Protein AF-A0A5M3XEW8-F1 (afdb_monomer)

pLDDT: mean 83.85, std 16.36, range [4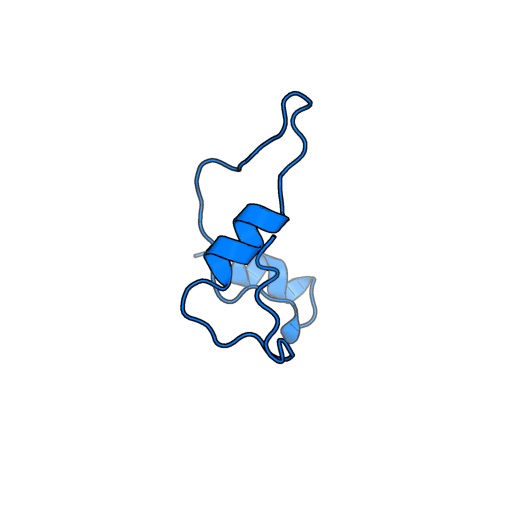3.97, 97.12]

Mean predicted aligned error: 8.42 Å

InterPro domains:
  IPR045851 AMP-binding enzyme domain superfamily [G3DSA:3.30.300.30] (1-53)

Secondary structure (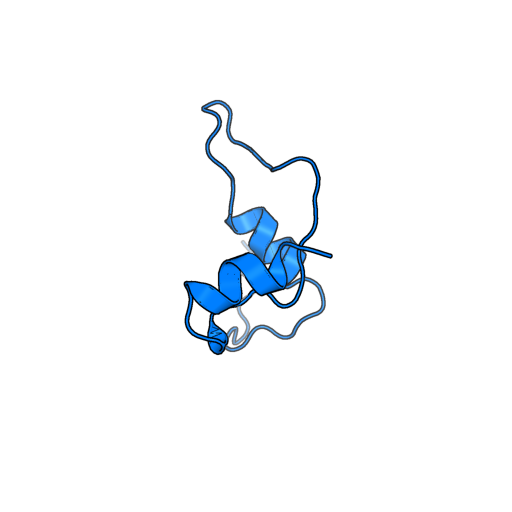DSSP, 8-state):
--HHHHHHTTS-GGGS-S----SPPPB-TT--B-HHHHHHHHTTTS--TT--------

Sequence (58 aa):
MRRRQHVRGRLAAFKVPDRVEFGALPKTASGKIRTFELRAAAWAGHERIGMVGGQRTD

Organism: NCBI:txid90975

Nearest PDB structures (foldseek):
  9fmd-assembly1_R  TM=2.754E-01  e=6.301E+00  Homo sapiens
  6qdv-assembly1_K  TM=2.762E-01  e=7.812E+00  Homo sapiens

Str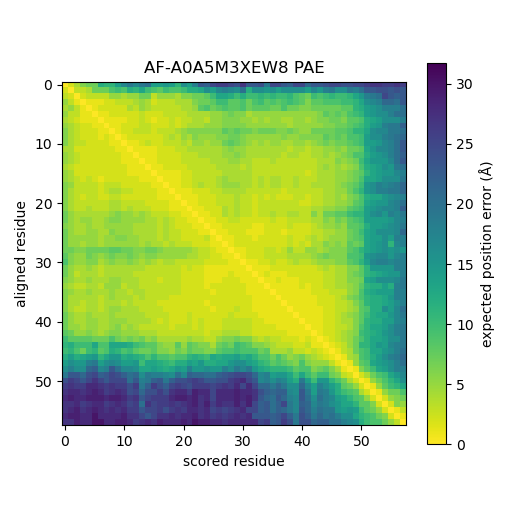ucture (mmCIF, N/CA/C/O backbone):
data_AF-A0A5M3XEW8-F1
#
_entry.id   AF-A0A5M3XEW8-F1
#
loop_
_atom_site.group_PDB
_atom_site.id
_atom_site.type_symbol
_atom_site.label_atom_id
_atom_site.label_alt_id
_atom_site.label_comp_id
_atom_site.label_asym_id
_atom_site.label_entity_id
_atom_site.label_seq_id
_atom_site.pdbx_PDB_ins_code
_atom_site.Cartn_x
_atom_site.Cartn_y
_atom_site.Cartn_z
_atom_site.occupancy
_atom_site.B_iso_or_equiv
_atom_site.auth_seq_id
_atom_site.auth_comp_id
_atom_site.auth_asym_id
_atom_site.auth_atom_id
_atom_site.pdbx_PDB_model_num
ATOM 1 N N . MET A 1 1 ? -9.866 -18.081 -12.458 1.00 55.78 1 MET A N 1
ATOM 2 C CA . MET A 1 1 ? -8.945 -17.042 -12.985 1.00 55.78 1 MET A CA 1
ATOM 3 C C . MET A 1 1 ? -9.680 -16.036 -13.896 1.00 55.78 1 MET A C 1
ATOM 5 O O . MET A 1 1 ? -9.512 -16.082 -15.102 1.00 55.78 1 MET A O 1
ATOM 9 N N . ARG A 1 2 ? -10.511 -15.119 -13.361 1.00 74.25 2 ARG A N 1
ATOM 10 C CA . ARG A 1 2 ? -11.327 -14.177 -14.183 1.00 74.25 2 ARG A CA 1
ATOM 11 C C . ARG A 1 2 ? -10.963 -12.689 -14.022 1.00 74.25 2 ARG A C 1
ATOM 13 O O . ARG A 1 2 ? -11.379 -11.856 -14.818 1.00 74.25 2 ARG A O 1
ATOM 20 N N . ARG A 1 3 ? -10.164 -12.344 -13.002 1.00 79.31 3 ARG A N 1
ATOM 21 C CA . ARG A 1 3 ? -9.874 -10.951 -12.607 1.00 79.31 3 ARG A CA 1
ATOM 22 C C . ARG A 1 3 ? -8.909 -10.228 -13.554 1.00 79.31 3 ARG A C 1
ATOM 24 O O . ARG A 1 3 ? -9.152 -9.078 -13.893 1.00 79.31 3 ARG A O 1
ATOM 31 N N . ARG A 1 4 ? -7.867 -10.906 -14.050 1.00 84.19 4 ARG A N 1
ATOM 32 C CA . ARG A 1 4 ? -6.878 -10.304 -14.967 1.00 84.19 4 ARG A CA 1
ATOM 33 C C . ARG A 1 4 ? -7.486 -9.919 -16.321 1.00 84.19 4 ARG A C 1
ATOM 35 O O . ARG A 1 4 ? -7.210 -8.839 -16.826 1.00 84.19 4 ARG A O 1
ATOM 42 N N . GLN A 1 5 ? -8.353 -10.763 -16.882 1.00 88.25 5 GLN A N 1
ATOM 43 C CA . GLN A 1 5 ? -9.076 -10.451 -18.123 1.00 88.25 5 GLN A CA 1
ATOM 44 C C . GLN A 1 5 ? -10.016 -9.249 -17.937 1.00 88.25 5 GLN A C 1
ATOM 46 O O . GLN A 1 5 ? -10.047 -8.358 -18.779 1.00 88.25 5 GLN A O 1
ATOM 51 N N . HIS A 1 6 ? -10.717 -9.192 -16.800 1.00 91.19 6 HIS A N 1
ATOM 52 C CA . HIS A 1 6 ? -11.642 -8.108 -16.466 1.00 91.19 6 HIS A CA 1
ATOM 53 C C . HIS A 1 6 ? -10.974 -6.727 -16.443 1.00 91.19 6 HIS A C 1
ATOM 55 O O . HIS A 1 6 ? -11.561 -5.756 -16.913 1.00 91.19 6 HIS A O 1
ATOM 61 N N . VAL A 1 7 ? -9.745 -6.634 -15.922 1.00 94.25 7 VAL A N 1
ATOM 62 C CA . VAL A 1 7 ? -9.006 -5.362 -15.879 1.00 94.25 7 VAL A CA 1
ATOM 63 C C . VAL A 1 7 ? -8.298 -5.037 -17.194 1.00 94.25 7 VAL A C 1
ATOM 65 O O . VAL A 1 7 ? -8.227 -3.867 -17.553 1.00 94.25 7 VAL A O 1
ATOM 68 N N . ARG A 1 8 ? -7.833 -6.035 -17.961 1.00 91.31 8 ARG A N 1
ATOM 69 C CA . ARG A 1 8 ? -7.135 -5.811 -19.245 1.00 91.31 8 ARG A CA 1
ATOM 70 C C . ARG A 1 8 ? -8.002 -5.158 -20.323 1.00 91.31 8 ARG A C 1
ATOM 72 O O . ARG A 1 8 ? -7.457 -4.488 -21.185 1.00 91.31 8 ARG A O 1
ATOM 79 N N . GLY A 1 9 ? -9.322 -5.334 -20.273 1.00 93.00 9 GLY A N 1
ATOM 80 C CA . GLY A 1 9 ? -10.244 -4.646 -21.185 1.00 93.00 9 GLY A CA 1
ATOM 81 C C . GLY A 1 9 ? -10.562 -3.198 -20.792 1.00 93.00 9 GLY A C 1
ATOM 82 O O . GLY A 1 9 ? -11.294 -2.534 -21.514 1.00 93.00 9 GLY A O 1
ATOM 83 N N . ARG A 1 10 ? -10.078 -2.718 -19.635 1.00 93.75 10 ARG A N 1
ATOM 84 C CA . ARG A 1 10 ? -10.447 -1.403 -19.067 1.00 93.75 10 ARG A CA 1
ATOM 85 C C . ARG A 1 10 ? -9.264 -0.538 -18.655 1.00 93.75 10 ARG A C 1
ATOM 87 O O . ARG A 1 10 ? -9.407 0.673 -18.539 1.00 93.75 10 ARG A O 1
ATOM 94 N N . LEU A 1 11 ? -8.117 -1.151 -18.389 1.00 94.50 11 LEU A N 1
ATOM 95 C CA . LEU A 1 11 ? -6.900 -0.483 -17.955 1.00 94.50 11 LEU A CA 1
ATOM 96 C C . LEU A 1 11 ? -5.787 -0.721 -18.969 1.00 94.50 11 LEU A C 1
ATOM 98 O O . LEU A 1 11 ? -5.704 -1.785 -19.583 1.00 94.50 11 LEU A O 1
ATOM 102 N N . ALA A 1 12 ? -4.885 0.254 -19.079 1.00 95.44 12 ALA A N 1
ATOM 103 C CA . ALA A 1 12 ? -3.624 0.066 -19.782 1.00 95.44 12 ALA A CA 1
ATOM 104 C C . ALA A 1 12 ? -2.840 -1.108 -19.174 1.00 95.44 12 ALA A C 1
ATOM 106 O O . ALA A 1 12 ? -2.876 -1.325 -17.959 1.00 95.44 12 ALA A O 1
ATOM 107 N N . ALA A 1 13 ? -2.102 -1.843 -20.010 1.00 91.25 13 ALA A N 1
ATOM 108 C CA . ALA A 1 13 ? -1.450 -3.090 -19.609 1.00 91.25 13 ALA A CA 1
ATOM 109 C C . ALA A 1 13 ? -0.512 -2.931 -18.397 1.00 91.25 13 ALA A C 1
ATOM 111 O O . ALA A 1 13 ? -0.505 -3.799 -17.531 1.00 91.25 13 ALA A O 1
ATOM 112 N N . PHE A 1 14 ? 0.201 -1.804 -18.288 1.00 92.81 14 PHE A N 1
ATOM 113 C CA . PHE A 1 14 ? 1.120 -1.518 -17.177 1.00 92.81 14 PHE A CA 1
ATOM 114 C C . PHE A 1 14 ? 0.425 -1.248 -15.828 1.00 92.81 14 PHE A C 1
ATOM 116 O O . PHE A 1 14 ? 1.083 -1.223 -14.796 1.00 92.81 14 PHE A O 1
ATOM 123 N N . LYS A 1 15 ? -0.897 -1.020 -15.816 1.00 93.31 15 LYS A N 1
ATOM 124 C CA . LYS A 1 15 ? -1.695 -0.824 -14.588 1.00 93.31 15 LYS A CA 1
ATOM 125 C C . LYS A 1 15 ? -2.346 -2.114 -14.094 1.00 93.31 15 LYS A C 1
ATOM 127 O O . LYS A 1 15 ? -3.058 -2.102 -13.091 1.00 93.31 15 LYS A O 1
ATOM 132 N N . VAL A 1 16 ? -2.186 -3.211 -14.829 1.00 94.81 16 VAL A N 1
ATOM 133 C CA . VAL A 1 16 ? -2.763 -4.500 -14.456 1.00 94.81 16 VAL A CA 1
ATOM 134 C C . VAL A 1 16 ? -1.968 -5.052 -13.272 1.00 94.81 16 VAL A C 1
ATOM 136 O O . VAL A 1 16 ? -0.759 -5.194 -13.404 1.00 94.81 16 VAL A O 1
ATOM 139 N N . PRO A 1 17 ? -2.612 -5.390 -12.139 1.00 92.19 17 PRO A N 1
ATOM 140 C CA . PRO A 1 17 ? -1.897 -5.944 -10.995 1.00 92.19 17 PRO A CA 1
ATOM 141 C C . PRO A 1 17 ? -1.235 -7.282 -11.337 1.00 92.19 17 PRO A C 1
ATOM 143 O O . PRO A 1 17 ? -1.889 -8.164 -11.907 1.00 92.19 17 PRO A O 1
ATOM 146 N N . ASP A 1 18 ? 0.021 -7.455 -10.928 1.00 88.88 18 ASP A N 1
ATOM 147 C CA . ASP A 1 18 ? 0.756 -8.715 -11.091 1.00 88.88 18 ASP A CA 1
ATOM 148 C C . ASP A 1 18 ? 0.269 -9.798 -10.122 1.00 88.88 18 ASP A C 1
ATOM 150 O O . ASP A 1 18 ? 0.180 -10.976 -10.474 1.00 88.88 18 ASP A O 1
ATOM 154 N N . ARG A 1 19 ? -0.124 -9.394 -8.908 1.00 89.44 19 ARG A N 1
ATOM 155 C CA . ARG A 1 19 ? -0.614 -10.278 -7.845 1.00 89.44 19 ARG A CA 1
ATOM 156 C C . ARG A 1 19 ? -1.867 -9.699 -7.196 1.00 89.44 19 ARG A C 1
ATOM 158 O O . ARG A 1 19 ? -2.000 -8.487 -7.052 1.00 89.44 19 ARG A O 1
ATOM 165 N N . VAL A 1 20 ? -2.797 -10.572 -6.806 1.00 90.12 20 VAL A N 1
ATOM 166 C CA . VAL A 1 20 ? -4.009 -10.190 -6.069 1.00 90.12 20 VAL A CA 1
ATOM 167 C C . VAL A 1 20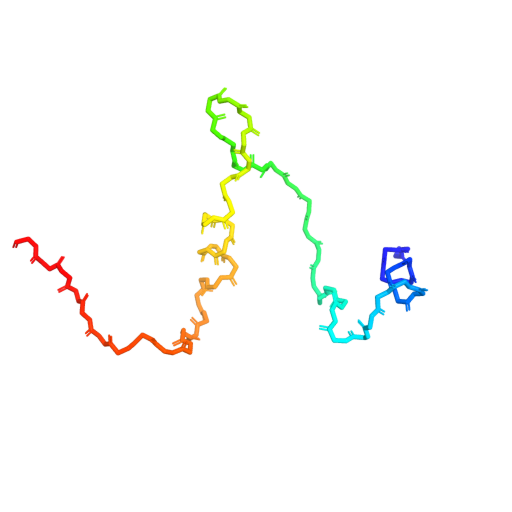 ? -4.221 -11.157 -4.916 1.00 90.12 20 VAL A C 1
ATOM 169 O O . VAL A 1 20 ? -4.435 -12.348 -5.137 1.00 90.12 20 VAL A O 1
ATOM 172 N N . GLU A 1 21 ? -4.219 -10.628 -3.700 1.00 90.44 21 GLU A N 1
ATOM 173 C CA . GLU A 1 21 ? -4.452 -11.377 -2.468 1.00 90.44 21 GLU A CA 1
ATOM 174 C C . GLU A 1 21 ? -5.791 -10.980 -1.850 1.00 90.44 21 GLU A C 1
ATOM 176 O O . GLU A 1 21 ? -6.218 -9.829 -1.948 1.00 90.44 21 GLU A O 1
ATOM 181 N N . PHE A 1 22 ? -6.459 -11.939 -1.214 1.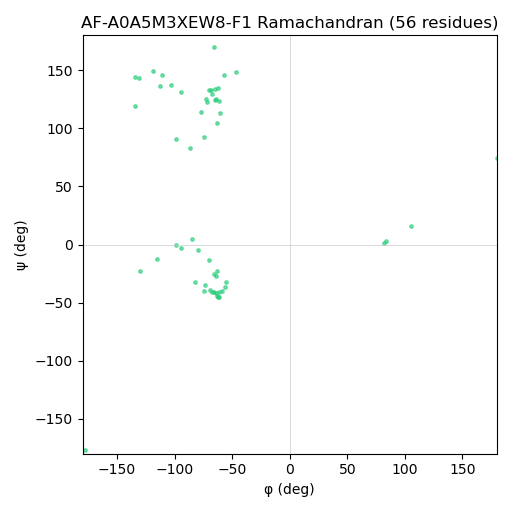00 91.69 22 PHE A N 1
ATOM 182 C CA . PHE A 1 22 ? -7.635 -11.674 -0.398 1.00 91.69 22 PHE A CA 1
ATOM 183 C C . PHE A 1 22 ? -7.308 -11.960 1.057 1.00 91.69 22 PHE A C 1
ATOM 185 O O . PHE A 1 22 ? -6.707 -12.982 1.372 1.00 91.69 22 PHE A O 1
ATOM 192 N N . GLY A 1 23 ? -7.739 -11.064 1.931 1.00 91.75 23 GLY A N 1
ATOM 193 C CA . GLY A 1 23 ? -7.518 -11.165 3.360 1.00 91.75 23 GLY A CA 1
ATOM 194 C C . GLY A 1 23 ? -8.177 -10.001 4.084 1.00 91.75 23 GLY A C 1
ATOM 195 O O . GLY A 1 23 ? -8.845 -9.161 3.470 1.00 91.75 23 GLY A O 1
ATOM 196 N N . ALA A 1 24 ? -7.986 -9.957 5.398 1.00 93.81 24 ALA A N 1
ATOM 197 C CA . ALA A 1 24 ? -8.430 -8.831 6.199 1.00 93.81 24 ALA A CA 1
ATOM 198 C C . ALA A 1 24 ? -7.657 -7.565 5.799 1.00 93.81 24 ALA A C 1
ATOM 200 O O . ALA A 1 24 ? -6.436 -7.587 5.650 1.00 93.81 24 ALA A O 1
ATOM 201 N N . LEU A 1 25 ? -8.375 -6.454 5.625 1.00 94.88 25 LEU A N 1
ATOM 202 C CA . LEU A 1 25 ? -7.760 -5.165 5.323 1.00 94.88 25 LEU A CA 1
ATOM 203 C C . LEU A 1 25 ? -7.540 -4.381 6.618 1.00 94.88 25 LEU A C 1
ATOM 205 O O . LEU A 1 25 ? -8.493 -4.232 7.389 1.00 94.88 25 LEU A O 1
ATOM 209 N N . PRO A 1 26 ? -6.339 -3.821 6.839 1.00 95.69 26 PRO A N 1
ATOM 210 C CA . PRO A 1 26 ? -6.101 -2.957 7.980 1.00 95.69 26 PRO A CA 1
ATOM 211 C C . PRO A 1 26 ? -6.947 -1.691 7.841 1.00 95.69 26 PRO A C 1
ATOM 213 O O . PRO A 1 26 ? -6.879 -0.983 6.829 1.00 95.69 26 PRO A O 1
ATOM 216 N N . LYS A 1 27 ? -7.768 -1.409 8.855 1.00 97.12 27 LYS A N 1
ATOM 217 C CA . LYS A 1 27 ? -8.706 -0.281 8.865 1.00 97.12 27 LYS A CA 1
ATOM 218 C C . LYS A 1 27 ? -8.608 0.528 10.150 1.00 97.12 27 LYS A C 1
ATOM 220 O O . LYS A 1 27 ? -8.424 -0.038 11.224 1.00 97.12 27 LYS A O 1
ATOM 225 N N . THR A 1 28 ? -8.753 1.847 10.041 1.00 95.62 28 THR A N 1
ATOM 226 C CA . THR A 1 28 ? -8.898 2.756 11.192 1.00 95.62 28 THR A CA 1
ATOM 227 C C . THR A 1 28 ? -10.210 2.506 11.940 1.00 95.62 28 THR A C 1
ATOM 229 O O . THR A 1 28 ? -11.100 1.835 11.422 1.00 95.62 28 THR A O 1
ATOM 232 N N . ALA A 1 29 ? -10.374 3.115 13.120 1.00 95.12 29 ALA A N 1
ATOM 233 C CA . ALA A 1 29 ? -11.640 3.093 13.864 1.00 95.12 29 ALA A CA 1
ATOM 234 C C . ALA A 1 29 ? -12.837 3.609 13.034 1.00 95.12 29 ALA A C 1
ATOM 236 O O . ALA A 1 29 ? -13.945 3.106 13.156 1.00 95.12 29 ALA A O 1
ATOM 237 N N . SER A 1 30 ? -12.598 4.560 12.124 1.00 95.81 30 SER A N 1
ATOM 238 C CA . SER A 1 30 ? -13.586 5.069 11.160 1.00 95.81 30 SER A CA 1
ATOM 239 C C . SER A 1 30 ? -13.717 4.235 9.875 1.00 95.81 30 SER A C 1
ATOM 241 O O . SER A 1 30 ? -14.415 4.633 8.947 1.00 95.81 30 SER A O 1
ATOM 243 N N . GLY A 1 31 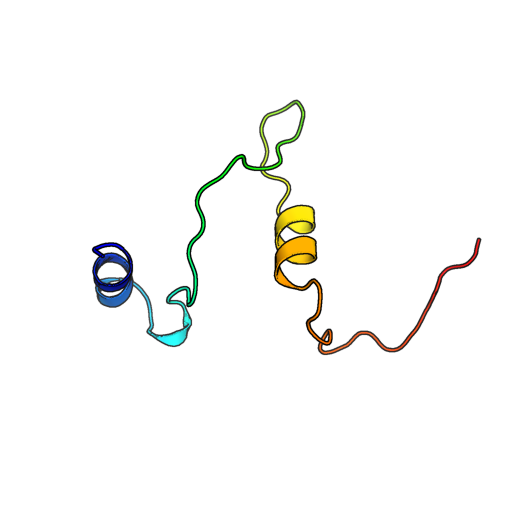? -13.021 3.099 9.775 1.00 95.81 31 GLY A N 1
ATOM 244 C CA . GLY A 1 31 ? -13.116 2.169 8.649 1.00 95.81 31 GLY A CA 1
ATOM 245 C C . GLY A 1 31 ? -12.253 2.503 7.426 1.00 95.81 31 GLY A C 1
ATOM 246 O O . GLY A 1 31 ? -12.309 1.768 6.436 1.00 95.81 31 GLY A O 1
ATOM 247 N N . LYS A 1 32 ? -11.429 3.562 7.464 1.00 96.62 32 LYS A N 1
ATOM 248 C CA . LYS A 1 32 ? -10.522 3.913 6.355 1.00 96.62 32 LYS A CA 1
ATOM 249 C C . LYS A 1 32 ? -9.421 2.864 6.224 1.00 96.62 32 LYS A C 1
ATOM 251 O O . LYS A 1 32 ? -8.792 2.508 7.218 1.00 96.62 32 LYS A O 1
ATOM 256 N N . ILE A 1 33 ? -9.157 2.404 5.001 1.00 97.00 33 ILE A N 1
ATOM 257 C CA . ILE A 1 33 ? -8.076 1.446 4.729 1.00 97.00 33 ILE A CA 1
ATOM 258 C C . ILE A 1 33 ? -6.723 2.123 4.968 1.00 97.00 33 ILE A C 1
ATOM 260 O O . ILE A 1 33 ? -6.441 3.188 4.416 1.00 97.00 33 ILE A O 1
ATOM 264 N N . ARG A 1 34 ? -5.854 1.480 5.748 1.00 96.44 34 ARG A N 1
ATOM 265 C CA . ARG A 1 34 ? -4.488 1.947 6.005 1.00 96.44 34 ARG A CA 1
ATOM 266 C C . ARG A 1 34 ? -3.545 1.449 4.915 1.00 96.44 34 ARG A C 1
ATOM 268 O O . ARG A 1 34 ? -2.857 0.445 5.052 1.00 96.44 34 ARG A O 1
ATOM 275 N N . THR A 1 35 ? -3.502 2.175 3.801 1.00 94.81 35 THR A N 1
ATOM 276 C CA . THR A 1 35 ? -2.697 1.788 2.630 1.00 94.81 35 THR A CA 1
ATOM 277 C C . THR A 1 35 ? -1.192 1.757 2.897 1.00 94.81 35 THR A C 1
ATOM 279 O O . THR A 1 35 ? -0.471 1.095 2.162 1.00 94.81 35 THR A O 1
ATOM 282 N N . PHE A 1 36 ? -0.697 2.485 3.903 1.00 94.19 36 PHE A N 1
ATOM 283 C CA . PHE A 1 36 ? 0.732 2.505 4.226 1.00 94.19 36 PHE A CA 1
ATOM 284 C C . PHE A 1 36 ? 1.212 1.165 4.808 1.00 94.19 36 PHE A C 1
ATOM 286 O O . PHE A 1 36 ? 2.272 0.704 4.402 1.00 94.19 36 PHE A O 1
ATOM 293 N N . GLU A 1 37 ? 0.413 0.499 5.652 1.00 94.31 37 GLU A N 1
ATOM 294 C CA . GLU A 1 37 ? 0.708 -0.854 6.160 1.00 94.31 37 GLU A CA 1
ATOM 295 C C . GLU A 1 37 ? 0.731 -1.866 5.016 1.00 94.31 37 GLU A C 1
ATOM 297 O O . GLU A 1 37 ? 1.663 -2.654 4.895 1.00 94.31 37 GLU A O 1
ATOM 302 N N . LEU A 1 38 ? -0.252 -1.782 4.114 1.00 93.81 38 LEU A N 1
ATOM 303 C CA . LEU A 1 38 ? -0.308 -2.639 2.929 1.00 93.81 38 LEU A CA 1
ATOM 304 C C . LEU A 1 38 ? 0.905 -2.434 2.011 1.00 93.81 38 LEU A C 1
ATOM 306 O O . LEU A 1 38 ? 1.460 -3.402 1.502 1.00 93.81 38 LEU A O 1
ATOM 310 N N . ARG A 1 39 ? 1.349 -1.185 1.810 1.00 92.44 39 ARG A N 1
ATOM 311 C CA . ARG A 1 39 ? 2.561 -0.894 1.026 1.00 92.44 39 ARG A CA 1
ATOM 312 C C . ARG A 1 39 ? 3.825 -1.386 1.720 1.00 92.44 39 ARG A C 1
ATOM 314 O O . ARG A 1 39 ? 4.695 -1.906 1.036 1.00 92.44 39 ARG A O 1
ATOM 321 N N . ALA A 1 40 ? 3.931 -1.221 3.040 1.00 91.69 40 ALA A N 1
ATOM 322 C CA . ALA A 1 40 ? 5.071 -1.707 3.811 1.00 91.69 40 ALA A CA 1
ATOM 323 C C . ALA A 1 40 ? 5.190 -3.233 3.715 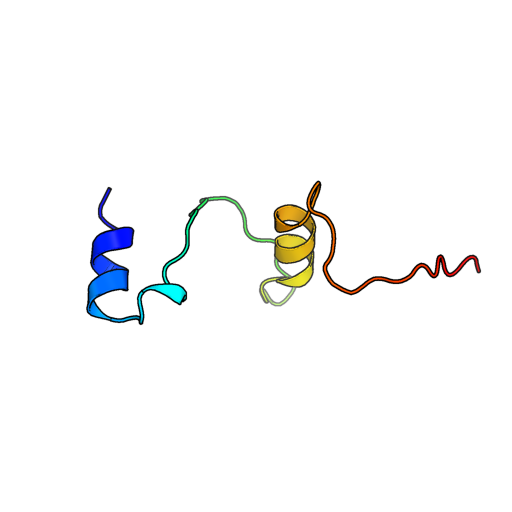1.00 91.69 40 ALA A C 1
ATOM 325 O O . ALA A 1 40 ? 6.268 -3.733 3.417 1.00 91.69 40 ALA A O 1
ATOM 326 N N . ALA A 1 41 ? 4.073 -3.953 3.862 1.00 90.50 41 ALA A N 1
ATOM 327 C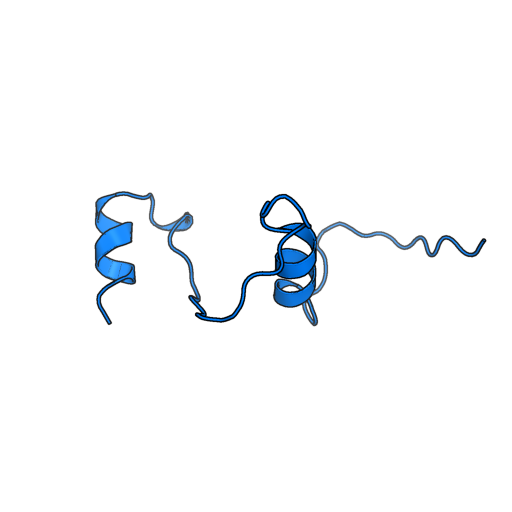 CA . ALA A 1 41 ? 4.028 -5.401 3.682 1.00 90.50 41 ALA A CA 1
ATOM 328 C C . ALA A 1 41 ? 4.387 -5.819 2.246 1.00 90.50 41 ALA A C 1
ATOM 330 O O . ALA A 1 41 ? 5.200 -6.716 2.057 1.00 90.50 41 ALA A O 1
ATOM 331 N N . ALA A 1 42 ? 3.842 -5.141 1.231 1.00 90.19 42 ALA A N 1
ATOM 332 C CA . ALA A 1 42 ? 4.140 -5.444 -0.171 1.00 90.19 42 ALA A CA 1
ATOM 333 C C . ALA A 1 42 ? 5.602 -5.165 -0.564 1.00 90.19 42 ALA A C 1
ATOM 335 O O . ALA A 1 42 ? 6.094 -5.747 -1.523 1.00 90.19 42 ALA A O 1
ATOM 336 N N . TRP A 1 43 ? 6.279 -4.255 0.139 1.00 89.25 43 TRP A N 1
ATOM 337 C CA . TRP A 1 43 ? 7.679 -3.894 -0.105 1.00 89.25 43 TRP A CA 1
ATOM 338 C C . TRP A 1 43 ? 8.653 -4.601 0.850 1.00 89.25 43 TRP A C 1
ATOM 340 O O . TRP A 1 43 ? 9.860 -4.387 0.749 1.00 89.25 43 TRP A O 1
ATOM 350 N N . ALA A 1 44 ? 8.168 -5.434 1.774 1.00 89.44 44 ALA A N 1
ATOM 351 C CA . ALA A 1 44 ? 9.029 -6.198 2.666 1.00 89.44 44 ALA A CA 1
ATOM 352 C C . ALA A 1 44 ? 9.917 -7.146 1.842 1.00 89.44 44 ALA A C 1
ATOM 354 O O . ALA A 1 44 ? 9.418 -7.944 1.053 1.00 89.44 44 ALA A O 1
ATOM 355 N N . GLY A 1 45 ? 11.237 -7.028 2.002 1.00 86.06 45 GLY A N 1
ATOM 356 C CA . GLY A 1 45 ? 12.214 -7.800 1.225 1.00 86.06 45 GLY A CA 1
ATOM 357 C C . GLY A 1 45 ? 12.527 -7.243 -0.171 1.00 86.06 45 GLY A C 1
ATOM 358 O O . GLY A 1 45 ? 13.341 -7.832 -0.875 1.00 86.06 45 GLY A O 1
ATOM 359 N N . HIS A 1 46 ? 11.937 -6.110 -0.565 1.00 84.69 46 HIS A N 1
ATOM 360 C CA . HIS A 1 46 ? 12.283 -5.402 -1.798 1.00 84.69 46 HIS A CA 1
ATOM 361 C C . HIS A 1 46 ? 13.150 -4.178 -1.495 1.00 84.69 46 HIS A C 1
ATOM 363 O O . HIS A 1 46 ? 12.873 -3.413 -0.567 1.00 84.69 46 HIS A O 1
ATOM 369 N N . GLU A 1 47 ? 14.186 -3.960 -2.305 1.00 83.25 47 GLU A N 1
ATOM 370 C CA . GLU A 1 47 ? 14.997 -2.749 -2.216 1.00 83.25 47 GLU A CA 1
ATOM 371 C C . GLU A 1 47 ? 14.141 -1.527 -2.563 1.00 83.25 47 GLU A C 1
ATOM 373 O O . GLU A 1 47 ? 13.483 -1.462 -3.608 1.00 83.25 47 GLU A O 1
ATOM 378 N N . ARG A 1 48 ? 14.112 -0.546 -1.656 1.00 75.06 48 ARG A N 1
ATOM 379 C CA . ARG A 1 48 ? 13.356 0.680 -1.888 1.00 75.06 48 ARG A CA 1
ATOM 380 C C . ARG A 1 48 ? 14.129 1.561 -2.852 1.00 75.06 48 ARG A C 1
ATOM 382 O O . ARG A 1 48 ? 15.151 2.126 -2.478 1.00 75.06 48 ARG A O 1
ATOM 389 N N . ILE A 1 49 ? 13.588 1.768 -4.047 1.00 71.75 49 ILE A N 1
ATOM 390 C CA . ILE A 1 49 ? 14.135 2.755 -4.980 1.00 71.75 49 ILE A CA 1
ATOM 391 C C . ILE A 1 49 ? 14.000 4.145 -4.323 1.00 71.75 49 ILE A C 1
ATOM 393 O O . ILE A 1 49 ? 12.892 4.674 -4.214 1.00 71.75 49 ILE A O 1
ATOM 397 N N . GLY A 1 50 ? 15.109 4.703 -3.817 1.00 60.06 50 GLY A N 1
ATOM 398 C CA . GLY A 1 50 ? 15.191 6.083 -3.314 1.00 60.06 50 GLY A CA 1
ATOM 399 C C . GLY A 1 50 ? 15.249 6.311 -1.794 1.00 60.06 50 GLY A C 1
ATOM 400 O O . GLY A 1 50 ? 15.032 7.444 -1.373 1.00 60.06 50 GLY A O 1
ATOM 401 N N . MET A 1 51 ? 15.545 5.312 -0.951 1.00 50.72 51 MET A N 1
ATOM 402 C CA . MET A 1 51 ? 15.932 5.582 0.450 1.00 50.72 51 MET A CA 1
ATOM 403 C C . MET A 1 51 ? 17.456 5.540 0.605 1.00 50.72 51 MET A C 1
ATOM 405 O O . MET A 1 51 ? 18.024 4.492 0.892 1.00 50.72 51 MET A O 1
ATOM 409 N N . VAL A 1 52 ? 18.113 6.694 0.438 1.00 47.59 52 VAL A N 1
ATOM 410 C CA . VAL A 1 52 ? 19.443 6.917 1.030 1.00 47.59 52 VAL A CA 1
ATOM 411 C C . VAL A 1 52 ? 19.250 7.022 2.544 1.00 47.59 52 VAL A C 1
ATOM 413 O O . VAL A 1 52 ? 18.308 7.667 3.005 1.00 47.59 52 VAL A O 1
ATOM 416 N N . GLY A 1 53 ? 20.095 6.310 3.289 1.00 51.94 53 GLY A N 1
ATOM 417 C CA . GLY A 1 53 ? 19.991 6.075 4.725 1.00 51.94 53 GLY A CA 1
ATOM 418 C C . GLY A 1 53 ? 19.689 7.303 5.586 1.00 51.94 53 GLY A C 1
ATOM 419 O O . GLY A 1 53 ? 20.109 8.424 5.318 1.00 51.94 53 GLY A O 1
ATOM 420 N N . GLY A 1 54 ? 18.973 7.042 6.673 1.00 43.97 54 GLY A N 1
ATOM 421 C CA . GLY A 1 54 ? 18.676 8.014 7.710 1.00 43.97 54 GLY A CA 1
ATOM 422 C C . GLY A 1 54 ? 17.831 7.353 8.780 1.00 43.97 54 GLY A C 1
ATOM 423 O O . GLY A 1 54 ? 16.620 7.557 8.835 1.00 43.97 54 GLY A O 1
ATOM 424 N N . GLN A 1 55 ? 18.462 6.512 9.599 1.00 46.19 55 GLN A N 1
ATOM 425 C CA . GLN A 1 55 ? 17.883 6.169 10.889 1.00 46.19 55 GLN A CA 1
ATOM 426 C C . GLN A 1 55 ? 17.767 7.481 11.670 1.00 46.19 55 GLN A C 1
ATOM 428 O O . GLN A 1 55 ? 18.778 8.107 11.972 1.00 46.19 55 GLN A O 1
ATOM 433 N N . ARG A 1 56 ? 16.542 7.940 11.944 1.00 48.47 56 ARG A N 1
ATOM 434 C CA . ARG A 1 56 ? 16.329 8.851 13.068 1.00 48.47 56 ARG A CA 1
ATOM 435 C C . ARG A 1 56 ? 16.433 7.985 14.310 1.00 48.47 56 ARG A C 1
ATOM 437 O O . ARG A 1 56 ? 15.461 7.333 14.674 1.00 48.47 56 ARG A O 1
ATOM 444 N N . THR A 1 57 ? 17.634 7.913 14.860 1.00 46.75 57 THR A N 1
ATOM 445 C CA . THR A 1 57 ? 17.780 7.738 16.298 1.00 46.75 57 THR A CA 1
ATOM 446 C C . THR A 1 57 ? 17.366 9.065 16.922 1.00 46.75 57 THR A C 1
ATOM 448 O O . THR A 1 57 ? 17.841 10.125 16.505 1.00 46.75 57 THR A O 1
ATOM 451 N N . ASP A 1 58 ? 16.375 8.977 17.792 1.00 50.41 58 ASP A N 1
ATOM 452 C CA . ASP A 1 58 ? 16.045 9.944 18.834 1.00 50.41 58 ASP A CA 1
ATOM 453 C C . ASP A 1 58 ? 17.274 10.403 19.637 1.00 50.41 58 ASP A C 1
ATOM 455 O O . ASP A 1 58 ? 18.245 9.620 19.757 1.00 50.41 58 ASP A O 1
#

Radius of gyration: 16.09 Å; Cα contacts (8 Å, |Δi|>4): 19; ch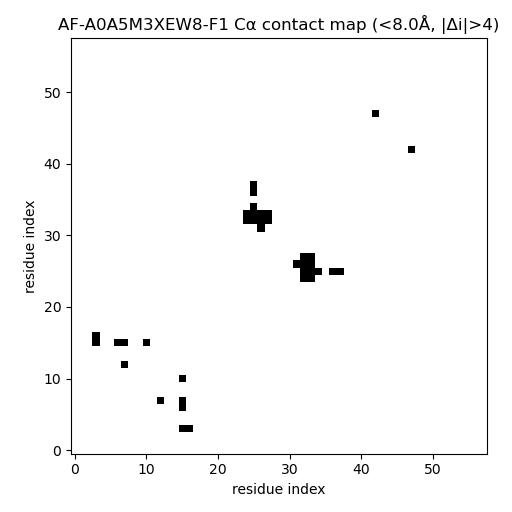ains: 1; bounding box: 34×27×40 Å

Foldseek 3Di:
DCQQVVVVVPDDPVPRDPDDDDDDFDADPVGHGPVVVVVCVVCVVPDDDDDDDDPPDD

Solvent-accessible surface area (backbone atoms only — not comparable to full-atom values): 4179 Å² total; per-residue (Å²): 143,63,65,68,65,64,42,58,80,76,43,63,75,91,73,54,74,93,75,88,86,89,78,90,76,60,53,48,99,89,63,51,72,47,61,65,61,55,48,50,62,74,41,61,96,51,85,67,91,84,72,78,86,75,82,82,73,128